Protein AF-A0A5R2N8F4-F1 (afdb_monomer_lite)

pLDDT: mean 95.65, std 6.3, range [62.34, 98.75]

Secondary structure (DSSP, 8-state):
-THHHHHHHHTT--SHHHHHHHHHHHHHHHTT-HHHHHHHHHHHHHHHT-SSHHHHHHHHHHHHHHT-HHHHHHHHSS--

Foldseek 3Di:
DVCLVVLVVQQLPPPPVSLVVSLVVLLVQLLPAVVSVVVSLVCLCVQCPDPRPSSVVSSVVSNVNSPDPVSVVNRVPDDD

Structure (mmCIF, N/CA/C/O backbone):
data_AF-A0A5R2N8F4-F1
#
_entry.id   AF-A0A5R2N8F4-F1
#
loop_
_atom_site.group_PDB
_atom_site.id
_atom_site.type_symbol
_atom_site.label_atom_id
_atom_site.label_alt_id
_atom_site.label_comp_id
_atom_site.label_asym_id
_atom_site.label_entity_id
_atom_site.label_seq_id
_atom_site.pdbx_PDB_ins_code
_atom_site.Cartn_x
_atom_site.Cartn_y
_atom_site.Cartn_z
_atom_site.occupancy
_atom_site.B_iso_or_equiv
_atom_site.auth_seq_id
_atom_site.auth_comp_id
_atom_site.auth_asym_id
_atom_site.auth_atom_id
_atom_site.pdbx_PDB_model_num
ATOM 1 N N . LEU A 1 1 ? -6.808 -8.516 -9.332 1.00 72.25 1 LEU A N 1
ATOM 2 C CA . LEU A 1 1 ? -5.941 -8.960 -8.213 1.00 72.25 1 LEU A CA 1
ATOM 3 C C . LEU A 1 1 ? -6.821 -9.236 -6.998 1.00 72.25 1 LEU A C 1
ATOM 5 O O . LEU A 1 1 ? -7.355 -8.275 -6.458 1.00 72.25 1 LEU A O 1
ATOM 9 N N . PRO A 1 2 ? -7.022 -10.501 -6.591 1.00 84.06 2 PRO A N 1
ATOM 10 C CA . PRO A 1 2 ? -8.035 -10.862 -5.588 1.00 84.06 2 PRO A CA 1
ATOM 11 C C . PRO A 1 2 ? -7.757 -10.306 -4.180 1.00 84.06 2 PRO A C 1
ATOM 13 O O . PRO A 1 2 ? -8.663 -10.218 -3.363 1.00 84.06 2 PRO A O 1
ATOM 16 N N . TYR A 1 3 ? -6.523 -9.889 -3.894 1.00 89.19 3 TYR A N 1
ATOM 17 C CA . TYR A 1 3 ? -6.095 -9.426 -2.570 1.00 89.19 3 TYR A CA 1
ATOM 18 C C . TYR A 1 3 ? -6.291 -7.924 -2.303 1.00 89.19 3 TYR A C 1
ATOM 20 O O . TYR A 1 3 ? -6.351 -7.529 -1.143 1.00 89.19 3 TYR A O 1
ATOM 28 N N . LEU A 1 4 ? -6.392 -7.067 -3.329 1.00 94.44 4 LEU A N 1
ATOM 29 C CA . LEU A 1 4 ? -6.589 -5.623 -3.112 1.00 94.44 4 LEU A CA 1
ATOM 30 C C . LEU A 1 4 ? -7.966 -5.289 -2.509 1.00 94.44 4 LEU A C 1
ATOM 32 O O . LEU A 1 4 ? -8.000 -4.471 -1.592 1.00 94.44 4 LEU A O 1
ATOM 36 N N . PRO A 1 5 ? -9.071 -5.944 -2.921 1.00 96.12 5 PRO A N 1
ATOM 37 C CA . PRO A 1 5 ? -10.352 -5.791 -2.234 1.00 96.12 5 PRO A CA 1
ATOM 38 C C . PRO A 1 5 ? -10.278 -6.151 -0.746 1.00 96.12 5 PRO A C 1
ATOM 40 O O . PRO A 1 5 ? -10.849 -5.449 0.075 1.00 96.12 5 PRO A O 1
ATOM 43 N N . LEU A 1 6 ? -9.510 -7.186 -0.380 1.00 95.75 6 LEU A N 1
ATOM 44 C CA . LEU A 1 6 ? -9.341 -7.585 1.020 1.00 95.75 6 LEU A CA 1
ATOM 45 C C . LEU A 1 6 ? -8.617 -6.507 1.839 1.00 95.75 6 LEU A C 1
ATOM 47 O O . LEU A 1 6 ? -9.028 -6.190 2.951 1.00 95.75 6 LEU A O 1
ATOM 51 N N . ILE A 1 7 ? -7.558 -5.913 1.279 1.00 97.19 7 ILE A N 1
ATOM 52 C CA . ILE A 1 7 ? -6.853 -4.781 1.902 1.00 97.19 7 ILE A CA 1
ATOM 53 C C . ILE A 1 7 ? -7.814 -3.622 2.136 1.00 97.19 7 ILE A C 1
ATOM 55 O O . ILE A 1 7 ? -7.816 -3.047 3.220 1.00 97.19 7 ILE A O 1
ATOM 59 N N . GLU A 1 8 ? -8.632 -3.295 1.138 1.00 97.50 8 GLU A N 1
ATOM 60 C CA . GLU A 1 8 ? -9.618 -2.227 1.249 1.00 97.50 8 GLU A CA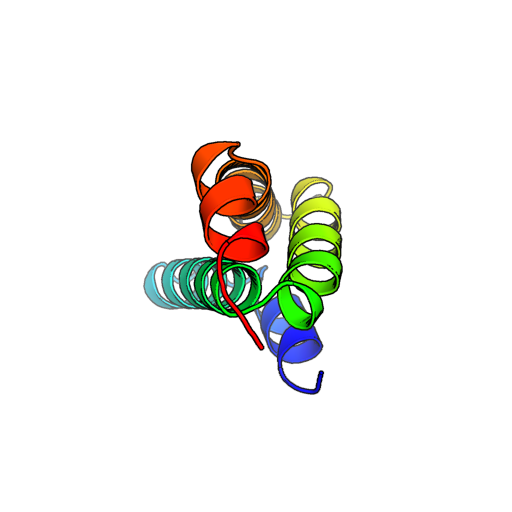 1
ATOM 61 C C . GLU A 1 8 ? -10.657 -2.509 2.343 1.00 97.50 8 GLU A C 1
ATOM 63 O O . GLU A 1 8 ? -10.889 -1.646 3.188 1.00 97.50 8 GLU A O 1
ATOM 68 N N . SER A 1 9 ? -11.220 -3.721 2.388 1.00 97.12 9 SER A N 1
ATOM 69 C CA . SER A 1 9 ? -12.219 -4.108 3.393 1.00 97.12 9 SER A CA 1
ATOM 70 C C . SER A 1 9 ? -11.714 -3.975 4.833 1.00 97.12 9 SER A C 1
ATOM 72 O O . SER A 1 9 ? -12.490 -3.616 5.713 1.00 97.12 9 SER A O 1
ATOM 74 N N . TYR A 1 10 ? -10.425 -4.229 5.081 1.00 97.19 10 TYR A N 1
ATOM 75 C CA . TYR A 1 10 ? -9.833 -4.162 6.424 1.00 97.19 10 TYR A CA 1
ATOM 76 C C . TYR A 1 10 ? -9.055 -2.870 6.709 1.00 97.19 10 TYR A C 1
ATOM 78 O O . TYR A 1 10 ? -8.492 -2.718 7.793 1.00 97.19 10 TYR A O 1
ATOM 86 N N . ALA A 1 11 ? -9.030 -1.907 5.784 1.00 97.75 11 ALA A N 1
ATOM 87 C CA . ALA A 1 11 ? -8.269 -0.669 5.952 1.00 97.75 11 ALA A CA 1
ATOM 88 C C . ALA A 1 11 ? -8.790 0.237 7.083 1.00 97.75 11 ALA A C 1
ATOM 90 O O . ALA A 1 11 ? -8.030 1.060 7.588 1.00 97.75 11 ALA A O 1
ATOM 91 N N . GLY A 1 12 ? -10.054 0.084 7.487 1.00 97.56 12 GLY A N 1
ATOM 92 C CA . GLY A 1 12 ? -10.663 0.830 8.595 1.00 97.56 12 GLY A CA 1
ATOM 93 C C . GLY A 1 12 ? -10.492 0.189 9.977 1.00 97.56 12 GLY A C 1
ATOM 94 O O . GLY A 1 12 ? -10.965 0.741 10.964 1.00 97.56 12 GLY A O 1
ATOM 95 N N . ASP A 1 13 ? -9.839 -0.972 10.084 1.00 97.75 13 ASP A N 1
ATOM 96 C CA . ASP A 1 13 ? -9.729 -1.683 11.360 1.00 97.75 13 ASP A CA 1
ATOM 97 C C . ASP A 1 13 ? -8.786 -0.962 12.338 1.00 97.75 13 ASP A C 1
ATOM 99 O O . ASP A 1 13 ? -7.589 -0.801 12.083 1.00 97.75 13 ASP A O 1
ATOM 103 N N . GLU A 1 14 ? -9.314 -0.541 13.488 1.00 95.38 14 GLU A N 1
ATOM 104 C CA . GLU A 1 14 ? -8.560 0.229 14.481 1.00 95.38 14 GLU A CA 1
ATOM 105 C C . GLU A 1 14 ? -7.548 -0.607 15.282 1.00 95.38 14 GLU A C 1
ATOM 107 O O . GLU A 1 14 ? -6.675 -0.045 15.953 1.00 95.38 14 GLU A O 1
ATOM 112 N N . ARG A 1 15 ? -7.605 -1.945 15.215 1.00 98.06 15 ARG A N 1
ATOM 113 C CA . ARG A 1 15 ? -6.653 -2.803 15.930 1.00 98.06 15 ARG A CA 1
ATOM 114 C C . ARG A 1 15 ? -5.259 -2.600 15.350 1.00 98.06 15 ARG A C 1
ATOM 116 O O . ARG A 1 15 ? -4.997 -2.868 14.178 1.00 98.06 15 ARG A O 1
ATOM 123 N N . ASN A 1 16 ? -4.323 -2.195 16.207 1.00 95.56 16 ASN A N 1
ATOM 124 C CA . ASN A 1 16 ? -2.970 -1.795 15.808 1.00 95.56 16 ASN A CA 1
ATOM 125 C C . ASN A 1 16 ? -2.256 -2.802 14.894 1.00 95.56 16 ASN A C 1
ATOM 127 O O . ASN A 1 16 ? -1.615 -2.400 13.923 1.00 95.56 16 ASN A O 1
ATOM 131 N N . PHE A 1 17 ? -2.350 -4.101 15.190 1.00 97.75 17 PHE A N 1
ATOM 132 C CA . PHE A 1 17 ? -1.706 -5.131 14.373 1.00 97.75 17 PHE A CA 1
ATOM 133 C C . PHE A 1 17 ? -2.386 -5.322 13.018 1.00 97.75 17 PHE A C 1
ATOM 135 O O . PHE A 1 17 ? -1.685 -5.528 12.030 1.00 97.75 17 PHE A O 1
ATOM 142 N N . VAL A 1 18 ? -3.712 -5.171 12.943 1.00 97.50 18 VAL A N 1
ATOM 143 C CA . VAL A 1 18 ? -4.458 -5.259 11.681 1.00 97.50 18 VAL A CA 1
ATOM 144 C C . VAL A 1 18 ? -4.095 -4.079 10.788 1.00 97.50 18 VAL A C 1
ATOM 146 O O . VAL A 1 18 ? -3.598 -4.296 9.687 1.00 97.50 18 VAL A O 1
ATOM 149 N N . ARG A 1 19 ? -4.192 -2.837 11.284 1.00 96.62 19 ARG A N 1
ATOM 150 C CA . ARG A 1 19 ? -3.782 -1.645 10.518 1.00 96.62 19 ARG A CA 1
ATOM 151 C C . ARG A 1 19 ? -2.344 -1.752 10.004 1.00 96.62 19 ARG A C 1
ATOM 153 O O . ARG A 1 19 ? -2.067 -1.420 8.851 1.00 96.62 19 ARG A O 1
ATOM 160 N N . LYS A 1 20 ? -1.412 -2.207 10.851 1.00 97.88 20 LYS A N 1
ATOM 161 C CA . LYS A 1 20 ? -0.004 -2.400 10.464 1.00 97.88 20 LYS A CA 1
ATOM 162 C C . LYS A 1 20 ? 0.145 -3.474 9.385 1.00 97.88 20 LYS A C 1
ATOM 164 O O . LYS A 1 20 ? 0.886 -3.249 8.430 1.00 97.88 20 LYS A O 1
ATOM 169 N N . ALA A 1 21 ? -0.557 -4.599 9.518 1.00 98.12 21 ALA A N 1
ATOM 170 C CA . ALA A 1 21 ? -0.534 -5.678 8.537 1.00 98.12 21 ALA A CA 1
ATOM 171 C C . ALA A 1 21 ? -1.104 -5.227 7.186 1.00 98.12 21 ALA A C 1
ATOM 173 O O . ALA A 1 21 ? -0.462 -5.441 6.162 1.00 98.12 21 ALA A O 1
ATOM 174 N N . VAL A 1 22 ? -2.247 -4.533 7.185 1.00 98.19 22 VAL A N 1
ATOM 175 C CA . VAL A 1 22 ? -2.879 -3.994 5.970 1.00 98.19 22 VAL A CA 1
ATOM 176 C C . VAL A 1 22 ? -1.951 -2.996 5.272 1.00 98.19 22 VAL A C 1
ATOM 178 O O . VAL A 1 22 ? -1.702 -3.125 4.072 1.00 98.19 22 VAL A O 1
ATOM 181 N N . ASN A 1 23 ? -1.359 -2.055 6.018 1.00 98.44 23 ASN A N 1
ATOM 182 C CA . ASN A 1 23 ? -0.388 -1.108 5.464 1.00 98.44 23 ASN A CA 1
ATOM 183 C C . ASN A 1 23 ? 0.844 -1.813 4.876 1.00 98.44 23 ASN A C 1
ATOM 185 O O . ASN A 1 23 ? 1.290 -1.528 3.764 1.00 98.44 23 ASN A O 1
ATOM 189 N N . TRP A 1 24 ? 1.416 -2.765 5.612 1.00 98.25 24 TRP A N 1
ATOM 190 C CA . TRP A 1 24 ? 2.578 -3.501 5.130 1.00 98.25 24 TRP A CA 1
ATOM 191 C C . TRP A 1 24 ? 2.260 -4.319 3.877 1.00 98.25 24 TRP A C 1
ATOM 193 O O . TRP A 1 24 ? 3.010 -4.229 2.906 1.00 98.25 24 TRP A O 1
ATOM 203 N N . ALA A 1 25 ? 1.132 -5.029 3.848 1.00 98.19 25 ALA A N 1
ATOM 204 C CA . ALA A 1 25 ? 0.700 -5.800 2.689 1.00 98.19 25 ALA A CA 1
ATOM 205 C C . ALA A 1 25 ? 0.559 -4.917 1.440 1.00 98.19 25 ALA A C 1
ATOM 207 O O . ALA A 1 25 ? 1.133 -5.244 0.400 1.00 98.19 25 ALA A O 1
ATOM 208 N N . LEU A 1 26 ? -0.125 -3.771 1.552 1.00 98.50 26 LEU A N 1
ATOM 209 C CA . LEU A 1 26 ? -0.327 -2.844 0.434 1.00 98.50 26 LEU A CA 1
ATOM 210 C C . LEU A 1 26 ? 1.005 -2.368 -0.163 1.00 98.50 26 LEU A C 1
ATOM 212 O O . LEU A 1 26 ? 1.211 -2.439 -1.378 1.00 98.50 26 LEU A O 1
ATOM 216 N N . ARG A 1 27 ? 1.943 -1.960 0.700 1.00 98.38 27 ARG A N 1
ATOM 217 C CA . ARG A 1 27 ? 3.282 -1.507 0.294 1.00 98.38 27 ARG A CA 1
ATOM 218 C C . ARG A 1 27 ? 4.090 -2.630 -0.355 1.00 98.38 27 ARG A C 1
ATOM 220 O O . ARG A 1 27 ? 4.710 -2.422 -1.394 1.00 98.38 27 ARG A O 1
ATOM 227 N N . GLN A 1 28 ? 4.083 -3.836 0.214 1.00 97.75 28 GLN A N 1
ATOM 228 C CA . GLN A 1 28 ? 4.851 -4.961 -0.335 1.00 97.75 28 GLN A CA 1
ATOM 229 C C . GLN A 1 28 ? 4.316 -5.437 -1.689 1.00 97.75 28 GLN A C 1
ATOM 231 O O . GLN A 1 28 ? 5.107 -5.730 -2.587 1.00 97.75 28 GLN A O 1
ATOM 236 N N . ILE A 1 29 ? 2.994 -5.450 -1.872 1.00 97.00 29 ILE A N 1
ATOM 237 C CA . ILE A 1 29 ? 2.367 -5.758 -3.163 1.00 97.00 29 ILE A CA 1
ATOM 238 C C . ILE A 1 29 ? 2.814 -4.748 -4.223 1.00 97.00 29 ILE A C 1
ATOM 240 O O . ILE A 1 29 ? 3.325 -5.151 -5.270 1.00 97.00 29 ILE A O 1
ATOM 244 N N . GLY A 1 30 ? 2.696 -3.446 -3.941 1.00 96.81 30 GLY A N 1
ATOM 245 C CA . GLY A 1 30 ? 3.068 -2.398 -4.897 1.00 96.81 30 GLY A CA 1
ATOM 246 C C . GLY A 1 30 ? 4.566 -2.351 -5.222 1.00 96.81 30 GLY A C 1
ATOM 247 O O . GLY A 1 30 ? 4.958 -1.888 -6.290 1.00 96.81 30 GLY A O 1
ATOM 248 N N . LYS A 1 31 ? 5.415 -2.879 -4.335 1.00 96.50 31 LYS A N 1
ATOM 249 C CA . LYS A 1 31 ? 6.872 -2.978 -4.515 1.00 96.50 31 LYS A CA 1
ATOM 250 C C . LYS A 1 31 ? 7.336 -4.263 -5.208 1.00 96.50 31 LYS A C 1
ATOM 252 O O . LYS A 1 31 ? 8.547 -4.448 -5.375 1.00 96.50 31 LYS A O 1
ATOM 257 N N . ARG A 1 32 ? 6.429 -5.163 -5.599 1.00 95.12 32 ARG A N 1
ATOM 258 C CA . ARG A 1 32 ? 6.798 -6.458 -6.191 1.00 95.12 32 ARG A CA 1
ATOM 259 C C . ARG A 1 32 ? 7.082 -6.371 -7.693 1.00 95.12 32 ARG A C 1
ATOM 261 O O . ARG A 1 32 ? 8.085 -6.929 -8.128 1.00 95.12 32 ARG A O 1
ATOM 268 N N . SER A 1 33 ? 6.254 -5.684 -8.474 1.00 93.94 33 SER A N 1
ATOM 269 C CA . SER A 1 33 ? 6.454 -5.502 -9.921 1.00 93.94 33 SER A CA 1
ATOM 270 C C . SER A 1 33 ? 5.658 -4.307 -10.444 1.00 93.94 33 SER A C 1
ATOM 272 O O . SER A 1 33 ? 4.699 -3.883 -9.801 1.00 93.94 33 SER A O 1
ATOM 274 N N . MET A 1 34 ? 6.004 -3.802 -11.632 1.00 92.75 34 MET A N 1
ATOM 275 C CA . MET A 1 34 ? 5.289 -2.682 -12.263 1.00 92.75 34 MET A CA 1
ATOM 276 C C . MET A 1 34 ? 3.790 -2.961 -12.472 1.00 92.75 34 MET A C 1
ATOM 278 O O . MET A 1 34 ? 2.963 -2.086 -12.226 1.00 92.75 34 MET A O 1
ATOM 282 N N . GLY A 1 35 ? 3.416 -4.195 -12.832 1.00 93.00 35 GLY A N 1
ATOM 283 C CA . GLY A 1 35 ? 2.006 -4.578 -12.997 1.00 93.00 35 GLY A CA 1
ATOM 284 C C . GLY A 1 35 ? 1.195 -4.569 -11.693 1.00 93.00 35 GLY A C 1
ATOM 285 O O . GLY A 1 35 ? -0.016 -4.366 -11.717 1.00 93.00 35 GLY A O 1
ATOM 286 N N . LEU A 1 36 ? 1.852 -4.758 -10.545 1.00 95.62 36 LEU A N 1
ATOM 287 C CA . LEU A 1 36 ? 1.226 -4.678 -9.219 1.00 95.62 36 LEU A CA 1
ATOM 288 C C . LEU A 1 36 ? 1.301 -3.274 -8.623 1.00 95.62 36 LEU A C 1
ATOM 290 O O . LEU A 1 36 ? 0.469 -2.903 -7.797 1.00 95.62 36 LEU A O 1
ATOM 294 N N . HIS A 1 37 ? 2.283 -2.496 -9.067 1.00 96.94 37 HIS A N 1
ATOM 295 C CA . HIS A 1 37 ? 2.541 -1.152 -8.599 1.00 96.94 37 HIS A CA 1
ATOM 296 C C . HIS A 1 37 ? 1.360 -0.216 -8.846 1.00 96.94 37 HIS A C 1
ATOM 298 O O . HIS A 1 37 ? 0.813 0.344 -7.898 1.00 96.94 37 HIS A O 1
ATOM 304 N N . ALA A 1 38 ? 0.931 -0.090 -10.105 1.00 96.12 38 ALA A N 1
ATOM 305 C CA . ALA A 1 38 ? -0.147 0.816 -10.489 1.00 96.12 38 ALA A CA 1
ATOM 306 C C . ALA A 1 38 ? -1.455 0.584 -9.700 1.00 96.12 38 ALA A C 1
ATOM 308 O O . ALA A 1 38 ? -1.959 1.543 -9.109 1.00 96.12 38 ALA A O 1
ATOM 309 N N . PRO A 1 39 ? -2.002 -0.647 -9.602 1.00 97.56 39 PRO A N 1
ATOM 310 C CA . PRO A 1 39 ? -3.236 -0.866 -8.850 1.00 97.56 39 PRO A CA 1
ATOM 311 C C . PRO A 1 39 ? -3.054 -0.698 -7.331 1.00 97.56 39 PRO A C 1
ATOM 313 O O . PRO A 1 39 ? -3.969 -0.214 -6.665 1.00 97.56 39 PRO A O 1
ATOM 316 N N . ALA A 1 40 ? -1.885 -1.031 -6.768 1.00 98.19 40 ALA A N 1
ATOM 317 C CA . ALA A 1 40 ? -1.601 -0.787 -5.352 1.00 98.19 40 ALA A CA 1
ATOM 318 C C . ALA A 1 40 ? -1.508 0.715 -5.032 1.00 98.19 40 ALA A C 1
ATOM 320 O O . ALA A 1 40 ? -2.086 1.170 -4.046 1.00 98.19 40 ALA A O 1
ATOM 321 N N . LEU A 1 41 ? -0.837 1.499 -5.883 1.00 98.44 41 LEU A N 1
ATOM 322 C CA . LEU A 1 41 ? -0.741 2.951 -5.736 1.00 98.44 41 LEU A CA 1
ATOM 323 C C . LEU A 1 41 ? -2.112 3.623 -5.892 1.00 98.44 41 LEU A C 1
ATOM 325 O O . LEU A 1 41 ? -2.430 4.548 -5.145 1.00 98.44 41 LEU A O 1
ATOM 329 N N . ALA A 1 42 ? -2.948 3.141 -6.816 1.00 98.44 42 ALA A N 1
ATOM 330 C CA . ALA A 1 42 ? -4.318 3.623 -6.968 1.00 98.44 42 ALA A CA 1
ATOM 331 C C . ALA A 1 42 ? -5.148 3.391 -5.693 1.00 98.44 42 ALA A C 1
ATOM 333 O O . ALA A 1 42 ? -5.795 4.321 -5.206 1.00 98.44 42 ALA A O 1
ATOM 334 N N . LEU A 1 43 ? -5.078 2.191 -5.104 1.00 98.56 43 LEU A N 1
ATOM 335 C CA . LEU A 1 43 ? -5.749 1.908 -3.834 1.00 98.56 43 LEU A CA 1
ATOM 336 C C . LEU A 1 43 ? -5.188 2.767 -2.692 1.00 98.56 43 LEU A C 1
ATOM 338 O O . LEU A 1 43 ? -5.960 3.328 -1.921 1.00 98.56 43 LEU A O 1
ATOM 342 N N . ALA A 1 44 ? -3.867 2.934 -2.602 1.00 98.75 44 ALA A N 1
ATOM 343 C CA . ALA A 1 44 ? -3.249 3.789 -1.590 1.00 98.75 44 ALA A CA 1
ATOM 344 C C . ALA A 1 44 ? -3.769 5.236 -1.668 1.00 98.75 44 ALA A C 1
ATOM 346 O O . ALA A 1 44 ? -4.165 5.807 -0.652 1.00 98.75 44 ALA A O 1
ATOM 347 N N . ARG A 1 45 ? -3.860 5.802 -2.879 1.00 98.75 45 ARG A N 1
ATOM 348 C CA . ARG A 1 45 ? -4.428 7.141 -3.111 1.00 98.75 45 ARG A CA 1
ATOM 349 C C . ARG A 1 45 ? -5.907 7.222 -2.724 1.00 98.75 45 ARG A C 1
ATOM 351 O O . ARG A 1 45 ? -6.294 8.187 -2.075 1.00 98.75 45 ARG A O 1
ATOM 358 N N . LYS A 1 46 ?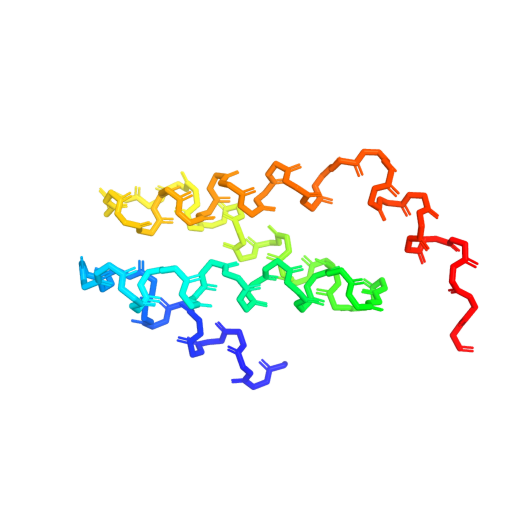 -6.709 6.200 -3.048 1.00 98.62 46 LYS A N 1
ATOM 359 C CA . LYS A 1 46 ? -8.120 6.112 -2.629 1.00 98.62 46 LYS A CA 1
ATOM 360 C C . LYS A 1 46 ? -8.261 6.094 -1.104 1.00 98.62 46 LYS A C 1
ATOM 362 O O . LYS A 1 46 ? -9.065 6.832 -0.542 1.00 98.62 46 LYS A O 1
ATOM 367 N N . LEU A 1 47 ? -7.461 5.282 -0.414 1.00 98.56 47 LEU A N 1
ATOM 368 C CA . LEU A 1 47 ? -7.482 5.215 1.048 1.00 98.56 47 LEU A CA 1
ATOM 369 C C . LEU A 1 47 ? -7.019 6.537 1.677 1.00 98.56 47 LEU A C 1
ATOM 371 O O . LEU A 1 47 ? -7.587 6.966 2.678 1.00 98.56 47 LEU A O 1
ATOM 375 N N . ALA A 1 48 ? -6.056 7.233 1.063 1.00 98.62 48 ALA A N 1
ATOM 376 C CA . ALA A 1 48 ? -5.539 8.516 1.540 1.00 98.62 48 ALA A CA 1
ATOM 377 C C . ALA A 1 48 ? -6.590 9.644 1.554 1.00 98.62 48 ALA A C 1
ATOM 379 O O . ALA A 1 48 ? -6.406 10.627 2.275 1.00 98.62 48 ALA A O 1
ATOM 380 N N . THR A 1 49 ? -7.685 9.506 0.799 1.00 98.44 49 THR A N 1
ATOM 381 C CA . THR A 1 49 ? -8.821 10.443 0.798 1.00 98.44 49 THR A CA 1
ATOM 382 C C . THR A 1 49 ? -9.974 9.999 1.702 1.00 98.44 49 THR A C 1
ATOM 384 O O . THR A 1 49 ? -10.997 10.676 1.759 1.00 98.44 49 THR A O 1
ATOM 387 N N . SER A 1 50 ? -9.842 8.876 2.415 1.00 98.00 50 SER A N 1
ATOM 388 C CA . SER A 1 50 ? -10.902 8.350 3.280 1.00 98.00 50 SER A CA 1
ATOM 389 C C . SER A 1 50 ? -11.224 9.286 4.450 1.00 98.00 50 SER A C 1
ATOM 391 O O . SER A 1 50 ? -10.338 9.936 5.020 1.00 98.00 50 SER A O 1
ATOM 393 N N . LEU A 1 51 ? -12.497 9.323 4.857 1.00 97.75 51 LEU A N 1
ATOM 394 C CA . LEU A 1 51 ? -12.930 9.969 6.100 1.00 97.75 51 LEU A CA 1
ATOM 395 C C . LEU A 1 51 ? -12.459 9.199 7.344 1.00 97.75 51 LEU A C 1
ATOM 397 O O . LEU A 1 51 ? -12.218 9.816 8.379 1.00 97.75 51 LEU A O 1
ATOM 401 N N . ASP A 1 52 ? -12.244 7.889 7.217 1.00 98.12 52 ASP A N 1
ATOM 402 C CA . ASP A 1 52 ? -11.704 7.052 8.283 1.00 98.12 52 ASP A CA 1
ATOM 403 C C . ASP A 1 52 ? -10.207 7.331 8.513 1.00 98.12 52 ASP A C 1
ATOM 405 O O . ASP A 1 52 ? -9.390 7.300 7.587 1.00 98.12 52 ASP A O 1
ATOM 409 N N . LYS A 1 53 ? -9.833 7.610 9.767 1.00 97.88 53 LYS A N 1
ATOM 410 C CA . LYS A 1 53 ? -8.460 7.989 10.145 1.00 97.88 53 LYS A CA 1
ATOM 411 C C . LYS A 1 53 ? -7.451 6.860 9.906 1.00 97.88 53 LYS A C 1
ATOM 413 O O . LYS A 1 53 ? -6.305 7.136 9.546 1.00 97.88 53 LYS A O 1
ATOM 418 N N . THR A 1 54 ? -7.866 5.609 10.106 1.00 98.12 54 THR A N 1
ATOM 419 C CA . THR A 1 54 ? -7.027 4.414 9.982 1.00 98.12 54 THR A CA 1
ATOM 420 C C . THR A 1 54 ? -6.718 4.172 8.509 1.00 98.12 54 THR A C 1
ATOM 422 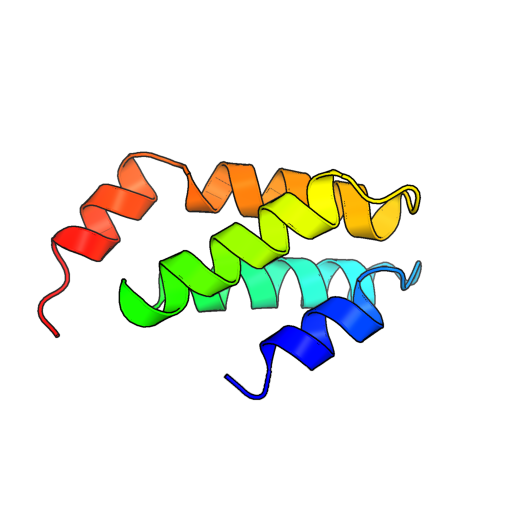O O . THR A 1 54 ? -5.544 4.150 8.135 1.00 98.12 54 THR A O 1
ATOM 425 N N . ALA A 1 55 ? -7.745 4.133 7.663 1.00 98.50 55 ALA A N 1
ATOM 426 C CA . ALA A 1 55 ? -7.626 4.014 6.218 1.00 98.50 55 ALA A CA 1
ATOM 427 C C . ALA A 1 55 ? -6.814 5.172 5.626 1.00 98.50 55 ALA A C 1
ATOM 429 O O . ALA A 1 55 ? -5.898 4.946 4.835 1.00 98.50 55 ALA A O 1
ATOM 430 N N . ARG A 1 56 ? -7.072 6.411 6.067 1.00 98.69 56 ARG A N 1
ATOM 431 C CA . ARG A 1 56 ? -6.315 7.593 5.633 1.00 98.69 56 ARG A CA 1
ATOM 432 C C . ARG A 1 56 ? -4.831 7.481 5.952 1.00 98.69 56 ARG A C 1
ATOM 434 O O . ARG A 1 56 ? -4.002 7.811 5.105 1.00 98.69 56 ARG A O 1
ATOM 441 N N . TRP A 1 57 ? -4.493 7.031 7.159 1.00 98.44 57 TRP A N 1
ATOM 442 C CA . TRP A 1 57 ? -3.104 6.831 7.568 1.00 98.44 57 TRP A CA 1
ATOM 443 C C . TRP A 1 57 ? -2.416 5.762 6.713 1.00 98.44 57 TRP A C 1
ATOM 445 O O . TRP A 1 57 ? -1.334 6.020 6.190 1.00 98.44 57 TRP A O 1
ATOM 455 N N . ILE A 1 58 ? -3.073 4.612 6.501 1.00 98.62 58 ILE A N 1
ATOM 456 C CA . ILE A 1 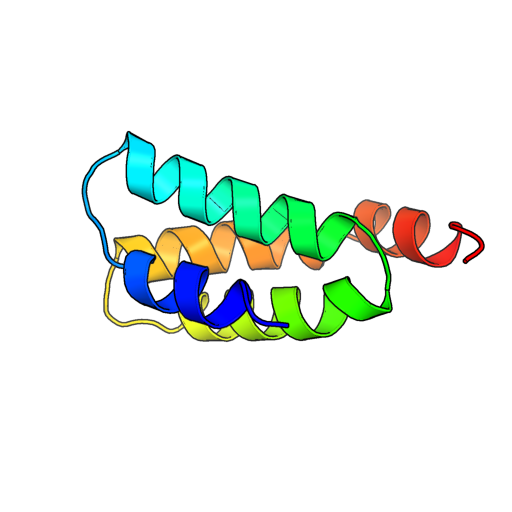58 ? -2.579 3.541 5.620 1.00 98.62 58 ILE A CA 1
ATOM 457 C C . ILE A 1 58 ? -2.317 4.088 4.213 1.00 98.62 58 ILE A C 1
ATOM 459 O O . ILE A 1 58 ? -1.241 3.890 3.654 1.00 98.62 58 ILE A O 1
ATOM 463 N N . GLY A 1 59 ? -3.302 4.784 3.642 1.00 98.69 59 GLY A N 1
ATOM 464 C CA . GLY A 1 59 ? -3.232 5.285 2.277 1.00 98.69 59 GLY A CA 1
ATOM 465 C C . GLY A 1 59 ? -2.118 6.304 2.072 1.00 98.69 59 GLY A C 1
ATOM 466 O O . GLY A 1 59 ? -1.364 6.189 1.110 1.00 98.69 59 GLY A O 1
ATOM 467 N N . LYS A 1 60 ? -1.972 7.272 2.986 1.00 98.75 60 LYS A N 1
ATOM 468 C CA . LYS A 1 60 ? -0.907 8.286 2.911 1.00 98.75 60 LYS A CA 1
ATOM 469 C C . LYS A 1 60 ? 0.482 7.662 3.004 1.00 98.75 60 LYS A C 1
ATOM 471 O O . LYS A 1 60 ? 1.339 7.977 2.186 1.00 98.75 60 LYS A O 1
ATOM 476 N N . ASP A 1 61 ? 0.689 6.767 3.968 1.00 98.56 61 ASP A N 1
ATOM 477 C CA . ASP A 1 61 ? 1.977 6.100 4.159 1.00 98.56 61 ASP A CA 1
ATOM 478 C C . ASP A 1 61 ? 2.357 5.246 2.938 1.00 98.56 61 ASP A C 1
ATOM 480 O O . ASP A 1 61 ? 3.449 5.386 2.387 1.00 98.56 61 ASP A O 1
ATOM 484 N N . ALA A 1 62 ? 1.419 4.434 2.441 1.00 98.56 62 ALA A N 1
ATOM 485 C CA . ALA A 1 62 ? 1.649 3.609 1.264 1.00 98.56 62 ALA A CA 1
ATOM 486 C C . ALA A 1 62 ? 1.846 4.435 -0.016 1.00 98.56 62 ALA A C 1
ATOM 488 O O . ALA A 1 62 ? 2.715 4.107 -0.821 1.00 98.56 62 ALA A O 1
ATOM 489 N N . ALA A 1 63 ? 1.076 5.508 -0.216 1.00 98.69 63 ALA A N 1
ATOM 490 C CA . ALA A 1 63 ? 1.213 6.363 -1.392 1.00 98.69 63 ALA A CA 1
ATOM 491 C C . ALA A 1 63 ? 2.570 7.078 -1.419 1.00 98.69 63 ALA A C 1
ATOM 493 O O . ALA A 1 63 ? 3.166 7.176 -2.492 1.00 98.69 63 ALA A O 1
ATOM 494 N N . ASN A 1 64 ? 3.066 7.521 -0.260 1.00 98.62 64 ASN A N 1
ATOM 495 C CA . ASN A 1 64 ? 4.390 8.126 -0.138 1.00 98.62 64 ASN A CA 1
ATOM 496 C C . ASN A 1 64 ? 5.493 7.132 -0.523 1.00 98.62 64 ASN A C 1
ATOM 498 O O . ASN A 1 64 ? 6.306 7.442 -1.386 1.00 98.62 64 ASN A O 1
ATOM 502 N N . GLU A 1 65 ? 5.497 5.921 0.047 1.00 98.31 65 GLU A N 1
ATOM 503 C CA . GLU A 1 65 ? 6.544 4.933 -0.259 1.00 98.31 65 GLU A CA 1
ATOM 504 C C . GLU A 1 65 ? 6.487 4.443 -1.715 1.00 98.31 65 GLU A C 1
ATOM 506 O O . GLU A 1 65 ? 7.521 4.244 -2.354 1.00 98.31 65 GLU A O 1
ATOM 511 N N . LEU A 1 66 ? 5.283 4.233 -2.254 1.00 98.25 66 LEU A N 1
ATOM 512 C CA . LEU A 1 66 ? 5.115 3.773 -3.631 1.00 98.25 66 LEU A CA 1
ATOM 513 C C . LEU A 1 66 ? 5.429 4.878 -4.651 1.00 98.25 66 LEU A C 1
ATOM 515 O O . LEU A 1 66 ? 5.886 4.569 -5.744 1.00 98.25 66 LEU A O 1
ATOM 519 N N . SER A 1 67 ? 5.247 6.152 -4.311 1.00 98.12 67 SER A N 1
ATOM 520 C CA . SER A 1 67 ? 5.614 7.257 -5.213 1.00 98.12 67 SER A CA 1
ATOM 521 C C . SER A 1 6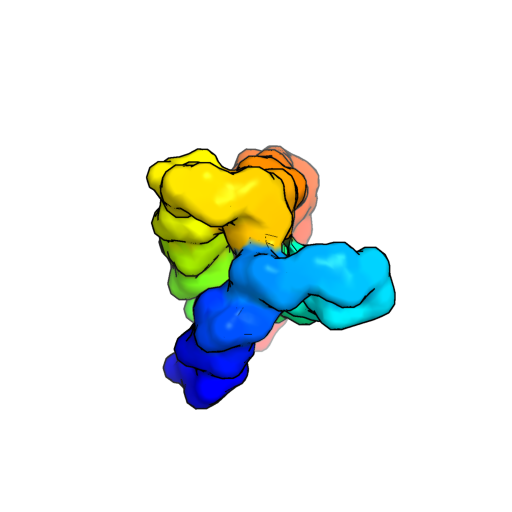7 ? 7.090 7.659 -5.106 1.00 98.12 67 SER A C 1
ATOM 523 O O . SER A 1 67 ? 7.529 8.535 -5.846 1.00 98.12 67 SER A O 1
ATOM 525 N N . ASP A 1 68 ? 7.849 7.050 -4.192 1.00 97.88 68 ASP A N 1
ATOM 526 C CA . ASP A 1 68 ? 9.262 7.356 -3.993 1.00 97.88 68 ASP A CA 1
ATOM 527 C C . ASP A 1 68 ? 10.100 7.005 -5.234 1.00 97.88 68 ASP 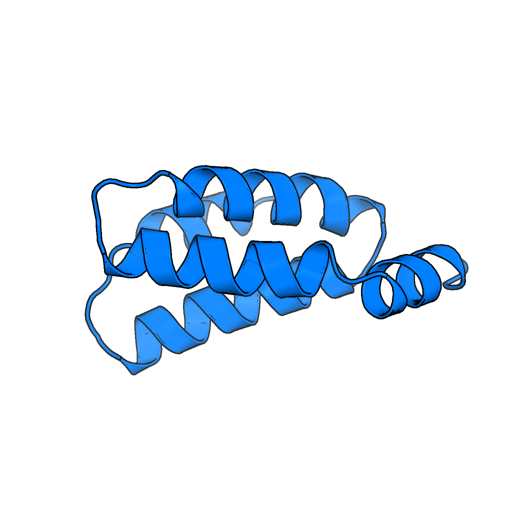A C 1
ATOM 529 O O . ASP A 1 68 ? 9.979 5.915 -5.806 1.00 97.88 68 ASP A O 1
ATOM 533 N N . ALA A 1 69 ? 10.983 7.925 -5.634 1.00 97.06 69 ALA A N 1
ATOM 534 C CA . ALA A 1 69 ? 11.796 7.787 -6.841 1.00 97.06 69 ALA A CA 1
ATOM 535 C C . ALA A 1 69 ? 12.658 6.517 -6.814 1.00 97.06 69 ALA A C 1
ATOM 537 O O . ALA A 1 69 ? 12.692 5.776 -7.796 1.00 97.06 69 ALA A O 1
ATOM 538 N N . LYS A 1 70 ? 13.261 6.183 -5.666 1.00 96.38 70 LYS A N 1
ATOM 539 C CA . LYS A 1 70 ? 14.092 4.982 -5.516 1.00 96.38 70 LYS A CA 1
ATOM 540 C C . LYS A 1 70 ? 13.259 3.708 -5.640 1.00 96.38 70 LYS A C 1
ATOM 542 O O . LYS A 1 70 ? 13.726 2.703 -6.185 1.00 96.38 70 LYS A O 1
ATOM 547 N N . THR A 1 71 ? 12.017 3.727 -5.151 1.00 95.62 71 THR A N 1
ATOM 548 C CA . THR A 1 71 ? 11.075 2.616 -5.348 1.00 95.62 71 THR A CA 1
ATOM 549 C C . THR A 1 71 ? 10.760 2.420 -6.830 1.00 95.62 71 THR A C 1
ATOM 551 O O . THR A 1 71 ? 10.815 1.282 -7.308 1.00 95.62 71 THR A O 1
ATOM 554 N N . LEU A 1 72 ? 10.459 3.501 -7.552 1.00 95.69 72 LEU A N 1
ATOM 555 C CA . LEU A 1 72 ? 10.123 3.471 -8.978 1.00 95.69 72 LEU A CA 1
ATOM 556 C C . LEU A 1 72 ? 11.308 3.024 -9.840 1.00 95.69 72 LEU A C 1
ATOM 558 O O . LEU A 1 72 ? 11.154 2.120 -10.659 1.00 95.69 72 LEU A O 1
ATOM 562 N N . GLU A 1 73 ? 12.497 3.577 -9.606 1.00 95.69 73 GLU A N 1
ATOM 563 C CA . GLU A 1 73 ? 13.735 3.189 -10.293 1.00 95.69 73 GLU A CA 1
ATOM 564 C C . GLU A 1 73 ? 14.028 1.697 -10.118 1.00 95.69 73 GLU A C 1
ATOM 566 O O . GLU A 1 73 ? 14.267 0.981 -11.092 1.00 95.69 73 GLU A O 1
ATOM 571 N N . ARG A 1 74 ? 13.930 1.187 -8.882 1.00 94.44 74 ARG A N 1
ATOM 572 C CA . ARG A 1 74 ? 14.134 -0.240 -8.594 1.00 94.44 74 ARG A CA 1
ATOM 573 C C . ARG A 1 74 ? 13.120 -1.125 -9.318 1.00 94.44 74 ARG A C 1
ATOM 575 O O . ARG A 1 74 ? 13.469 -2.223 -9.746 1.00 94.44 74 ARG A O 1
ATOM 582 N N . LEU A 1 75 ? 11.863 -0.691 -9.413 1.00 94.50 75 LEU A N 1
ATOM 583 C CA . LEU A 1 75 ? 10.813 -1.434 -10.112 1.00 94.50 75 LEU A CA 1
ATOM 584 C C . LEU A 1 75 ? 11.016 -1.427 -11.629 1.00 94.50 75 LEU A C 1
ATOM 586 O O . LEU A 1 75 ? 10.808 -2.465 -12.252 1.00 94.50 75 LEU A O 1
ATOM 590 N N . ALA A 1 76 ? 11.449 -0.302 -12.201 1.00 91.94 76 ALA A N 1
ATOM 591 C CA . ALA A 1 76 ? 11.748 -0.169 -13.624 1.00 91.94 76 ALA A CA 1
ATOM 592 C C . ALA A 1 76 ? 12.991 -0.974 -14.040 1.00 91.94 76 ALA A C 1
ATOM 594 O O . ALA A 1 76 ? 13.008 -1.579 -15.108 1.00 91.94 76 ALA A O 1
ATOM 595 N N . ALA A 1 77 ? 14.013 -1.038 -13.179 1.00 91.88 77 ALA A N 1
ATOM 596 C CA . ALA A 1 77 ? 15.231 -1.813 -13.421 1.00 91.88 77 ALA A CA 1
ATOM 597 C C . ALA A 1 77 ? 15.022 -3.338 -13.326 1.00 91.88 77 ALA A C 1
ATOM 599 O O . ALA A 1 77 ? 15.879 -4.122 -13.743 1.00 91.88 77 ALA A O 1
ATOM 600 N N . ARG A 1 78 ? 13.898 -3.786 -12.756 1.00 86.94 78 ARG A N 1
ATOM 601 C CA . ARG A 1 78 ? 13.606 -5.204 -12.558 1.00 86.94 78 ARG A CA 1
ATOM 602 C C . ARG A 1 78 ? 13.090 -5.811 -13.865 1.00 86.94 78 ARG A C 1
ATOM 604 O O . ARG A 1 78 ? 11.954 -5.563 -14.258 1.00 86.94 78 ARG A O 1
ATOM 611 N N . LYS A 1 79 ? 13.919 -6.628 -14.522 1.00 65.88 79 LYS A N 1
ATOM 612 C CA . LYS A 1 79 ? 13.489 -7.446 -15.667 1.00 65.88 79 LYS A CA 1
ATOM 613 C C . LYS A 1 79 ? 12.401 -8.427 -15.210 1.00 65.88 79 LYS A C 1
ATOM 615 O O . LYS A 1 79 ? 12.539 -9.030 -14.143 1.00 65.88 79 LYS A O 1
ATOM 620 N N . VAL A 1 80 ? 11.316 -8.483 -15.986 1.00 62.34 80 VAL A N 1
ATOM 621 C CA . VAL A 1 80 ? 10.182 -9.408 -15.806 1.00 62.34 80 VAL A CA 1
ATOM 622 C C . VAL A 1 80 ? 10.662 -10.845 -15.925 1.00 62.34 80 VAL A C 1
ATOM 624 O O . VAL A 1 80 ? 11.479 -11.099 -16.837 1.00 62.34 80 VAL A O 1
#

Sequence (80 aa):
LPYLPLIESYAGDERNFVRKAVNWALRQIGKRSMGLHAPALALARKLATSLDKTARWIGKDAANELSDAKTLERLAARKV

Radius of gyration: 12.12 Å; chains: 1; bounding box: 28×21×32 Å